Protein AF-A0A7C6K521-F1 (afdb_monomer)

Foldseek 3Di:
DWDWDQLQDVVLLADPFDLRIDTHDCCCCPNCVHLVNDVVNSLVSLQVSLVVLCVLCVDQADALVRVCVSGVHDSVRSCVQPVPADADPRHHGSVRVSCSNSSNDHRD

Secondary structure (DSSP, 8-state):
--EEEESS-GGGT---SGGGEEEE-HHHHHSTTSTTT-HHHHHHHHHHHHHHHHHH--SSEE-HHHHHHHHT--HHHHHHHHTTS-EETTEEEHHHHHHHHTTS----

Mean predicted aligned error: 2.62 Å

Nearest PDB structures (foldseek):
  3ikt-assembly1_A  TM=4.984E-01  e=1.609E+00  Thermus thermophilus HB27
  2vt2-assembly1_B  TM=4.818E-01  e=1.328E+00  Bacillus subtilis
  3il2-assembly1_A  TM=5.016E-01  e=1.949E+00  Thermus thermophilus HB27
  9fkr-assembly1_A  TM=3.836E-01  e=1.328E+00  Homo sapiens

Sequence (108 aa):
MLEKHHIVFRSQGGLDFELNYKYLTPEQHKGDNGPHLNKKTDLKYKKELQEKLEKILDKNYYSIEELTEILGLRERQAYKAFRKLPFHIEGLKKEDAIKRLMGGKFYL

Radius of gyration: 14.54 Å; Cα contacts (8 Å, |Δi|>4): 147; chains: 1; bounding box: 33×30×38 Å

Solvent-accessible surface area (backbone atoms only — not comparable to full-atom values): 6119 Å² total; per-residue (Å²): 122,74,41,84,40,59,58,42,40,62,94,48,53,20,60,94,35,72,78,38,47,44,80,27,44,62,58,58,42,68,29,77,73,2,48,79,67,18,67,68,43,34,50,49,49,42,36,55,43,49,56,50,51,58,63,73,53,78,54,68,48,36,52,69,66,58,50,19,63,78,53,64,39,55,64,75,56,37,49,69,70,49,74,82,53,78,70,52,99,78,26,32,40,42,66,60,53,50,24,48,56,52,33,71,44,85,73,132

pLDDT: mean 96.54, std 2.38, range [83.56, 98.62]

Structure (mmCIF, N/CA/C/O backbone):
data_AF-A0A7C6K521-F1
#
_entry.id   AF-A0A7C6K521-F1
#
loop_
_atom_site.group_PDB
_atom_site.id
_atom_site.type_symbol
_atom_site.label_atom_id
_atom_site.label_alt_id
_atom_site.label_comp_id
_atom_site.label_asym_id
_atom_site.label_entity_id
_atom_site.label_seq_id
_atom_site.pdbx_PDB_ins_code
_atom_site.Cartn_x
_atom_site.Cartn_y
_atom_site.Cartn_z
_atom_site.occupancy
_atom_site.B_iso_or_equiv
_atom_site.auth_seq_id
_atom_site.auth_comp_id
_atom_site.auth_asym_id
_atom_site.auth_atom_id
_atom_site.pdbx_PDB_model_num
ATOM 1 N N . MET A 1 1 ? -2.901 18.646 18.053 1.00 86.06 1 MET A N 1
ATOM 2 C CA . MET A 1 1 ? -1.799 17.867 17.445 1.00 86.06 1 MET A CA 1
ATOM 3 C C . MET A 1 1 ? -2.413 16.773 16.588 1.00 86.06 1 MET A C 1
ATOM 5 O O . MET A 1 1 ? -3.395 16.190 17.029 1.00 86.06 1 MET A O 1
ATOM 9 N N . LEU A 1 2 ? -1.911 16.556 15.372 1.00 94.44 2 LEU A N 1
ATOM 10 C CA . LEU A 1 2 ? -2.390 15.475 14.505 1.00 94.44 2 LEU A CA 1
ATOM 11 C C . LEU A 1 2 ? -1.664 14.169 14.842 1.00 94.44 2 LEU A C 1
ATOM 13 O O . LEU A 1 2 ? -0.480 14.179 15.170 1.00 94.44 2 LEU A O 1
ATOM 17 N N . GLU A 1 3 ? -2.377 13.056 14.744 1.00 95.69 3 GLU A N 1
ATOM 18 C CA . GLU A 1 3 ? -1.862 11.704 14.914 1.00 95.69 3 GLU A CA 1
ATOM 19 C C . GLU A 1 3 ? -1.710 11.030 13.548 1.00 95.69 3 GLU A C 1
ATOM 21 O O . GLU A 1 3 ? -2.570 11.157 12.673 1.00 95.69 3 GLU A O 1
ATOM 26 N N . LYS A 1 4 ? -0.608 10.297 13.365 1.00 95.44 4 LYS A N 1
ATOM 27 C CA . LYS A 1 4 ? -0.356 9.521 12.148 1.00 95.44 4 LYS A CA 1
ATOM 28 C C . LYS A 1 4 ? -1.045 8.159 12.240 1.00 95.44 4 LYS A C 1
ATOM 30 O O . LYS A 1 4 ? -0.650 7.321 13.050 1.00 95.44 4 LYS A O 1
ATOM 35 N N . HIS A 1 5 ? -2.015 7.924 11.368 1.00 96.62 5 HIS A N 1
ATOM 36 C CA . HIS A 1 5 ? -2.705 6.649 11.204 1.00 96.62 5 HIS A CA 1
ATOM 37 C C . HIS A 1 5 ? -2.151 5.882 9.998 1.00 96.62 5 HIS A C 1
ATOM 39 O O . HIS A 1 5 ? -1.994 6.471 8.932 1.00 96.62 5 HIS A O 1
ATOM 45 N N . HIS A 1 6 ? -1.893 4.578 10.139 1.00 97.88 6 HIS A N 1
ATOM 46 C CA . HIS A 1 6 ? -1.587 3.710 8.994 1.00 97.88 6 HIS A CA 1
ATOM 47 C C . HIS A 1 6 ? -2.888 3.131 8.449 1.00 97.88 6 HIS A C 1
ATOM 49 O O . HIS A 1 6 ? -3.549 2.380 9.160 1.00 97.88 6 HIS A O 1
ATOM 55 N N . ILE A 1 7 ? -3.219 3.444 7.197 1.00 98.25 7 ILE A N 1
ATOM 56 C CA . ILE A 1 7 ? -4.448 2.978 6.541 1.00 98.25 7 ILE A CA 1
ATOM 57 C C . ILE A 1 7 ? -4.426 1.449 6.400 1.00 98.25 7 ILE A C 1
ATOM 59 O O . ILE A 1 7 ? -5.367 0.756 6.773 1.00 98.25 7 ILE A O 1
ATOM 63 N N . VAL A 1 8 ? -3.322 0.901 5.893 1.00 98.12 8 VAL A N 1
ATOM 64 C CA . VAL A 1 8 ? -3.019 -0.530 5.912 1.00 98.12 8 VAL A CA 1
ATOM 65 C C . VAL A 1 8 ? -1.977 -0.757 6.991 1.00 98.12 8 VAL A C 1
ATOM 67 O O . VAL A 1 8 ? -0.824 -0.332 6.873 1.00 98.12 8 VAL A O 1
ATOM 70 N N . PHE A 1 9 ? -2.379 -1.435 8.062 1.00 96.62 9 PHE A N 1
ATOM 71 C CA . PHE A 1 9 ? -1.500 -1.688 9.195 1.00 96.62 9 PHE A CA 1
ATOM 72 C C . PHE A 1 9 ? -0.340 -2.612 8.814 1.00 96.62 9 PHE A C 1
ATOM 74 O O . PHE A 1 9 ? -0.478 -3.523 7.995 1.00 96.62 9 PHE A O 1
ATOM 81 N N . ARG A 1 10 ? 0.799 -2.459 9.497 1.00 94.88 10 ARG A N 1
ATOM 82 C CA . ARG A 1 10 ? 1.959 -3.347 9.330 1.00 94.88 10 ARG A CA 1
ATOM 83 C C . ARG A 1 10 ? 1.621 -4.819 9.599 1.00 94.88 10 ARG A C 1
ATOM 85 O O . ARG A 1 10 ? 2.117 -5.693 8.895 1.00 94.88 10 ARG A O 1
ATOM 92 N N . SER A 1 11 ? 0.743 -5.098 10.567 1.00 95.50 11 SER A N 1
ATOM 93 C CA . SER A 1 11 ? 0.235 -6.452 10.851 1.00 95.50 11 SER A CA 1
ATOM 94 C C . SER A 1 11 ? -0.580 -7.050 9.698 1.00 95.50 11 SER A C 1
ATOM 96 O O . SER A 1 11 ? -0.719 -8.264 9.613 1.00 95.50 11 SER A O 1
ATOM 98 N N . GLN A 1 12 ? -1.083 -6.210 8.792 1.00 96.12 12 GLN A N 1
ATOM 99 C CA . GLN A 1 12 ? -1.791 -6.599 7.572 1.00 96.12 12 GLN A CA 1
ATOM 100 C C . GLN A 1 12 ? -0.863 -6.620 6.347 1.00 96.12 12 GLN A C 1
ATOM 102 O O . GLN A 1 12 ? -1.331 -6.820 5.236 1.00 96.12 12 GLN A O 1
ATOM 107 N N . GLY A 1 13 ? 0.446 -6.406 6.523 1.00 95.62 13 GLY A N 1
ATOM 108 C CA . GLY A 1 13 ? 1.418 -6.346 5.427 1.00 95.62 13 GLY A CA 1
ATOM 109 C C . GLY A 1 13 ? 1.609 -4.957 4.810 1.00 95.62 13 GLY A C 1
ATOM 110 O O . GLY A 1 13 ? 2.339 -4.839 3.820 1.00 95.62 13 GLY A O 1
ATOM 111 N N . GLY A 1 14 ? 0.999 -3.919 5.393 1.00 96.19 14 GLY A N 1
ATOM 112 C CA . GLY A 1 14 ? 1.171 -2.530 4.974 1.00 96.19 14 GLY A CA 1
ATOM 113 C C . GLY A 1 14 ? 2.618 -2.048 5.082 1.00 96.19 14 GLY A C 1
ATOM 114 O O . GLY A 1 14 ? 3.401 -2.537 5.903 1.00 96.19 14 GLY A O 1
ATOM 115 N N . LEU A 1 15 ? 2.973 -1.100 4.217 1.00 97.00 15 LEU A N 1
ATOM 116 C CA . LEU A 1 15 ? 4.293 -0.480 4.170 1.00 97.00 15 LEU A CA 1
ATOM 117 C C . LEU A 1 15 ? 4.267 0.912 4.807 1.00 97.00 15 LEU A C 1
ATOM 119 O O . LEU A 1 15 ? 3.251 1.603 4.782 1.00 97.00 15 LEU A O 1
ATOM 123 N N . ASP A 1 16 ? 5.415 1.339 5.316 1.00 95.88 16 ASP A N 1
ATOM 124 C CA . ASP A 1 16 ? 5.634 2.697 5.808 1.00 95.88 16 ASP A CA 1
ATOM 125 C C . ASP A 1 16 ? 5.965 3.618 4.624 1.00 95.88 16 ASP A C 1
ATOM 127 O O . ASP A 1 16 ? 7.105 3.629 4.160 1.00 95.88 16 ASP A O 1
ATOM 131 N N . PHE A 1 17 ? 4.975 4.346 4.104 1.00 96.50 17 PHE A N 1
ATOM 132 C CA . PHE A 1 17 ? 5.134 5.346 3.039 1.00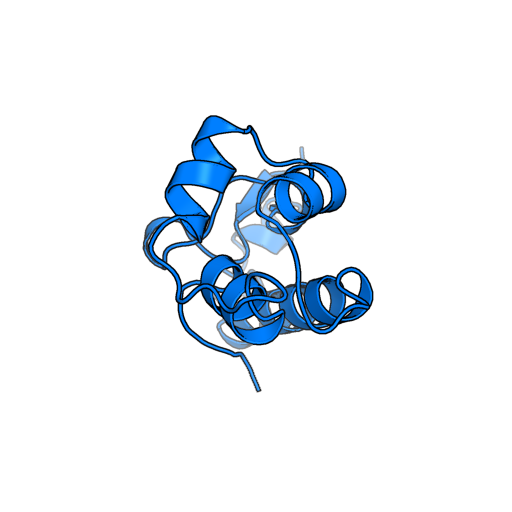 96.50 17 PHE A CA 1
ATOM 133 C C . PHE A 1 17 ? 4.002 6.372 3.084 1.00 96.50 17 PHE A C 1
ATOM 135 O O . PHE A 1 17 ? 2.936 6.086 3.6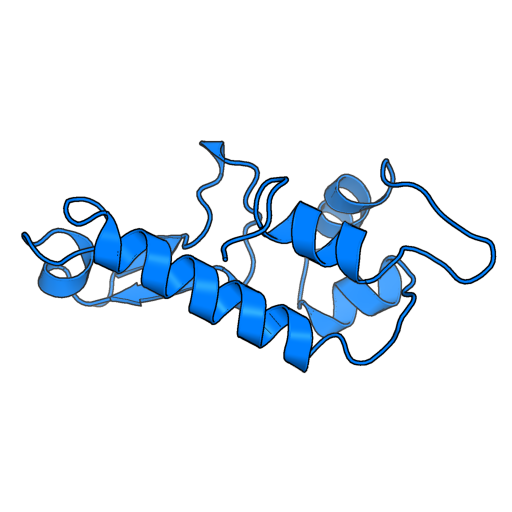30 1.00 96.50 17 PHE A O 1
ATOM 142 N N . GLU A 1 18 ? 4.233 7.553 2.507 1.00 96.56 18 GLU A N 1
ATOM 143 C CA . GLU A 1 18 ? 3.385 8.732 2.727 1.00 96.56 18 GLU A CA 1
ATOM 144 C C . GLU A 1 18 ? 1.914 8.503 2.358 1.00 96.56 18 GLU A C 1
ATOM 146 O O . GLU A 1 18 ? 1.018 8.911 3.091 1.00 96.56 18 GLU A O 1
ATOM 151 N N . LEU A 1 19 ? 1.641 7.786 1.262 1.00 97.50 19 LEU A N 1
ATOM 152 C CA . LEU A 1 19 ? 0.262 7.537 0.830 1.00 97.50 19 LEU A CA 1
ATOM 153 C C . LEU A 1 19 ? -0.506 6.612 1.780 1.00 97.50 19 LEU A C 1
ATOM 155 O O . LEU A 1 19 ? -1.723 6.730 1.869 1.00 97.50 19 LEU A O 1
ATOM 159 N N . ASN A 1 20 ? 0.178 5.722 2.504 1.00 98.31 20 ASN A N 1
ATOM 160 C CA . ASN A 1 20 ? -0.450 4.832 3.482 1.00 98.31 20 ASN A CA 1
ATOM 161 C C . ASN A 1 20 ? -0.682 5.508 4.841 1.00 98.31 20 ASN A C 1
ATOM 163 O O . ASN A 1 20 ? -1.133 4.857 5.787 1.00 98.31 20 ASN A O 1
ATOM 167 N N . TYR A 1 21 ? -0.387 6.804 4.956 1.00 97.81 21 TYR A N 1
ATOM 168 C CA . TYR A 1 21 ? -0.680 7.584 6.145 1.00 97.81 21 TYR A CA 1
ATOM 169 C C . TYR A 1 21 ? -1.929 8.440 5.969 1.00 97.81 21 TYR A C 1
ATOM 171 O O . TYR A 1 21 ? -2.213 8.985 4.904 1.00 97.81 21 TYR A O 1
ATOM 179 N N . LYS A 1 22 ? -2.652 8.615 7.072 1.00 96.94 22 LYS A N 1
ATOM 180 C CA . LYS A 1 22 ? -3.658 9.664 7.224 1.00 96.94 22 LYS A CA 1
ATOM 181 C C . LYS A 1 22 ? -3.365 10.418 8.514 1.00 96.94 22 LYS A C 1
ATOM 183 O O . LYS A 1 22 ? -3.164 9.798 9.556 1.00 96.94 22 LYS A O 1
ATOM 188 N N . TYR A 1 23 ? -3.319 11.743 8.447 1.00 96.94 23 TYR A N 1
ATOM 189 C CA . TYR A 1 23 ? -3.128 12.587 9.623 1.00 96.94 23 TYR A CA 1
ATOM 190 C C . TYR A 1 23 ? -4.496 12.999 10.152 1.00 96.94 23 TYR A C 1
ATOM 192 O O . TYR A 1 23 ? -5.276 13.628 9.440 1.00 96.94 23 TYR A O 1
ATOM 200 N N . LEU A 1 24 ? -4.798 12.591 11.377 1.00 96.50 24 LEU A N 1
ATOM 201 C CA . LEU A 1 24 ? -6.124 12.706 11.977 1.00 96.50 24 LEU A CA 1
ATOM 202 C C . LEU A 1 24 ? -6.031 13.450 13.304 1.00 96.50 24 LEU A C 1
ATOM 204 O O . LEU A 1 24 ? -5.016 13.376 13.995 1.00 96.50 24 LEU A O 1
ATOM 208 N N . THR A 1 25 ? -7.085 14.158 13.701 1.00 96.62 25 THR A N 1
ATOM 209 C CA . THR A 1 25 ? -7.184 14.594 15.101 1.00 96.62 25 THR A CA 1
ATOM 210 C C . THR A 1 25 ? -7.349 13.372 16.020 1.00 96.62 25 THR A C 1
ATOM 212 O O . THR A 1 25 ? -7.786 12.319 15.548 1.00 96.62 25 THR A O 1
ATOM 215 N N . PRO A 1 26 ? -7.050 13.477 17.330 1.00 95.56 26 PRO A N 1
ATOM 216 C CA . PRO A 1 26 ? -7.267 12.371 18.266 1.00 95.56 26 PRO A CA 1
ATOM 217 C C . PRO A 1 26 ? -8.700 11.821 18.214 1.00 95.56 26 PRO A C 1
ATOM 219 O O . PRO A 1 26 ? -8.889 10.609 18.188 1.00 95.56 26 PRO A O 1
ATOM 222 N N . GLU A 1 27 ? -9.692 12.707 18.082 1.00 94.38 27 GLU A N 1
ATOM 223 C CA . GLU A 1 27 ? -11.106 12.347 17.922 1.00 94.38 27 GLU A CA 1
ATOM 224 C C . GLU A 1 27 ? -11.362 11.558 16.628 1.00 94.38 27 GLU A C 1
ATOM 226 O O . GLU A 1 27 ? -11.960 10.488 16.648 1.00 94.38 27 GLU A O 1
ATOM 231 N N . GLN A 1 28 ? -10.841 12.025 15.489 1.00 95.31 28 GLN A N 1
ATOM 232 C CA . GLN A 1 28 ? -10.988 11.322 14.208 1.00 95.31 28 GLN A CA 1
ATOM 233 C C . GLN A 1 28 ? -10.236 9.987 14.158 1.00 95.31 28 GLN A C 1
ATOM 235 O O . GLN A 1 28 ? -10.548 9.140 13.321 1.00 95.31 28 GLN A O 1
ATOM 240 N N . HIS A 1 29 ? -9.215 9.812 14.996 1.00 95.06 29 HIS A N 1
ATOM 241 C CA . HIS A 1 29 ? -8.401 8.605 15.026 1.00 95.06 29 HIS A CA 1
ATOM 242 C C . HIS A 1 29 ? -8.964 7.550 15.986 1.00 95.06 29 HIS A C 1
ATOM 244 O O . HIS A 1 29 ? -9.057 6.377 15.616 1.00 95.06 29 HIS A O 1
ATOM 250 N N . LYS A 1 30 ? -9.340 7.967 17.202 1.00 92.50 30 LYS A N 1
ATOM 251 C CA . LYS A 1 30 ? -9.667 7.090 18.338 1.00 92.50 30 LYS A CA 1
ATOM 252 C C . LYS A 1 30 ? -11.101 7.229 18.852 1.00 92.50 30 LYS A C 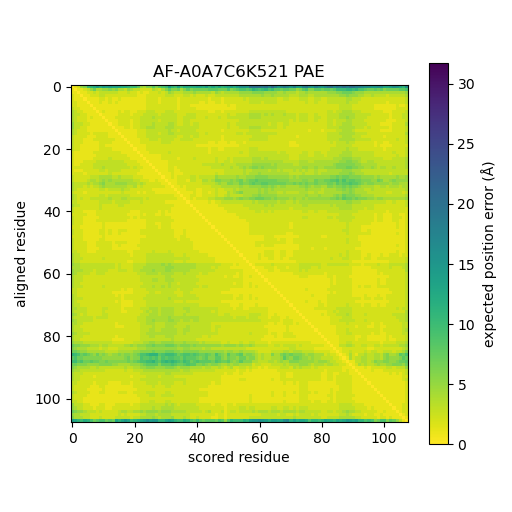1
ATOM 254 O O . LYS A 1 30 ? -11.504 6.386 19.645 1.00 92.50 30 LYS A O 1
ATOM 259 N N . GLY A 1 31 ? -11.843 8.255 18.435 1.00 93.69 31 GLY A N 1
ATOM 260 C CA . GLY A 1 31 ? -13.260 8.395 18.768 1.00 93.69 31 GLY A CA 1
ATOM 261 C C . GLY A 1 31 ? -14.110 7.312 18.099 1.00 93.69 31 GLY A C 1
ATOM 262 O O . GLY A 1 31 ? -13.628 6.557 17.249 1.00 93.69 31 GLY A O 1
ATOM 263 N N . ASP A 1 32 ? -15.396 7.260 18.436 1.00 95.00 32 ASP A N 1
ATOM 264 C CA . ASP A 1 32 ? -16.313 6.180 18.026 1.00 95.00 32 ASP A CA 1
ATOM 265 C C . ASP A 1 32 ? -16.461 6.032 16.505 1.00 95.00 32 ASP A C 1
ATOM 267 O O . ASP A 1 32 ? -16.753 4.954 15.988 1.00 95.00 32 ASP A O 1
ATOM 271 N N . ASN A 1 33 ? -16.228 7.119 15.765 1.00 94.75 33 ASN A N 1
ATOM 272 C CA . ASN A 1 33 ? -16.257 7.136 14.302 1.00 94.75 33 ASN A CA 1
ATOM 273 C C . ASN A 1 33 ? -14.875 6.969 13.654 1.00 94.75 33 ASN A C 1
ATOM 275 O O . ASN A 1 33 ? -14.777 6.919 12.424 1.00 94.75 33 ASN A O 1
ATOM 279 N N . GLY A 1 34 ? -13.815 6.885 14.455 1.00 95.56 34 GLY A N 1
ATOM 280 C CA . GLY A 1 34 ? -12.447 6.708 13.992 1.00 95.56 34 GLY A CA 1
ATOM 281 C C . GLY A 1 34 ? -12.175 5.297 13.465 1.00 95.56 34 GLY A C 1
ATOM 282 O O . GLY A 1 34 ? -12.890 4.350 13.798 1.00 95.56 34 GLY A O 1
ATOM 283 N N . PRO A 1 35 ? -11.128 5.113 12.644 1.00 95.81 35 PRO A N 1
ATOM 284 C CA . PRO A 1 35 ? -10.837 3.839 11.979 1.00 95.81 35 PRO A CA 1
ATOM 285 C C . PRO A 1 35 ? -10.514 2.695 12.953 1.00 95.81 35 PRO A C 1
ATOM 28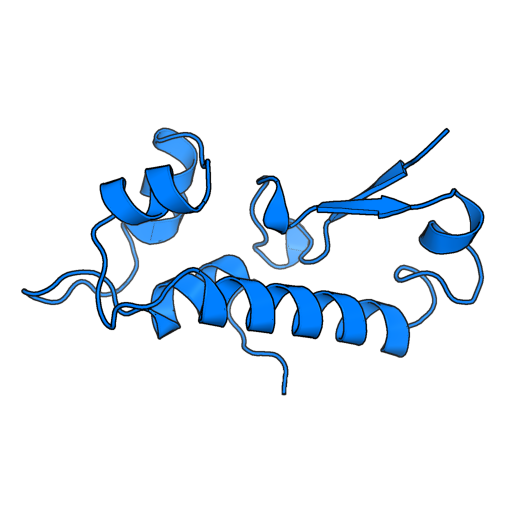7 O O . PRO A 1 35 ? -10.617 1.531 12.579 1.00 95.81 35 PRO A O 1
ATOM 290 N N . HIS A 1 36 ? -10.144 2.993 14.203 1.00 92.75 36 HIS A N 1
ATOM 291 C CA . HIS A 1 36 ? -9.902 1.963 15.214 1.00 92.75 36 HIS A CA 1
ATOM 292 C C . HIS A 1 36 ? -11.181 1.324 15.766 1.00 92.75 36 HIS A C 1
ATOM 294 O O . HIS A 1 36 ? -11.159 0.139 16.093 1.00 92.75 36 HIS A O 1
ATOM 300 N N . LEU A 1 37 ? -12.276 2.086 15.855 1.00 94.31 37 LEU A N 1
ATOM 301 C CA . LEU A 1 37 ? -13.547 1.631 16.432 1.00 94.31 37 LEU A CA 1
ATOM 302 C C . LEU A 1 37 ? -14.640 1.436 15.372 1.00 94.31 37 LEU A C 1
ATOM 304 O O . LEU A 1 37 ? -15.566 0.651 15.568 1.00 94.31 37 LEU A O 1
ATOM 308 N N . ASN A 1 38 ? -14.508 2.080 14.210 1.00 97.06 38 ASN A N 1
ATOM 309 C CA . ASN A 1 38 ? -15.492 2.048 13.140 1.00 97.06 38 ASN A CA 1
ATOM 310 C C . ASN A 1 38 ? -14.953 1.355 11.881 1.00 97.06 38 ASN A C 1
ATOM 312 O O . ASN A 1 38 ? -14.211 1.929 11.078 1.00 97.06 38 ASN A O 1
ATOM 316 N N . LYS A 1 39 ? -15.420 0.122 11.651 1.00 95.88 39 LYS A N 1
ATOM 317 C CA . LYS A 1 39 ? -15.063 -0.685 10.472 1.00 95.88 39 LYS A CA 1
ATOM 318 C C . LYS A 1 39 ? -15.434 -0.014 9.143 1.00 95.88 39 LYS A C 1
ATOM 320 O O . LYS A 1 39 ? -14.738 -0.212 8.151 1.00 95.88 39 LYS A O 1
ATOM 325 N N . LYS A 1 40 ? -16.519 0.768 9.096 1.00 97.19 40 LYS A N 1
ATOM 326 C CA . LYS A 1 40 ? -16.924 1.496 7.882 1.00 97.19 40 LYS A CA 1
ATOM 327 C C . LYS A 1 40 ? -15.906 2.589 7.552 1.00 97.19 40 LYS A C 1
ATOM 329 O O . LYS A 1 40 ? -15.548 2.733 6.386 1.00 97.19 40 LYS A O 1
ATOM 334 N N . THR A 1 41 ? -15.411 3.306 8.560 1.00 97.75 41 THR A N 1
ATOM 335 C CA . THR A 1 41 ? -14.349 4.310 8.395 1.00 97.75 41 THR A CA 1
ATOM 336 C C . THR A 1 41 ? -13.024 3.673 7.969 1.00 97.75 41 THR A C 1
ATOM 338 O O . THR A 1 41 ? -12.417 4.139 7.008 1.00 97.75 41 THR A O 1
ATOM 341 N N . ASP A 1 42 ? -12.607 2.576 8.611 1.00 97.44 42 ASP A N 1
ATOM 342 C CA . ASP A 1 42 ? -11.403 1.817 8.222 1.00 97.44 42 ASP A CA 1
ATOM 343 C C . ASP A 1 42 ? -11.459 1.366 6.753 1.00 97.44 42 ASP A C 1
ATOM 345 O O . ASP A 1 42 ? -10.546 1.630 5.968 1.00 97.44 42 ASP A O 1
ATOM 349 N N . LEU A 1 43 ? -12.574 0.748 6.344 1.00 97.94 43 LEU A N 1
ATOM 350 C CA . LEU A 1 43 ? -12.773 0.319 4.959 1.00 97.94 43 LEU A CA 1
ATOM 351 C C . LEU A 1 43 ? -12.799 1.496 3.986 1.00 97.94 43 LEU A C 1
ATO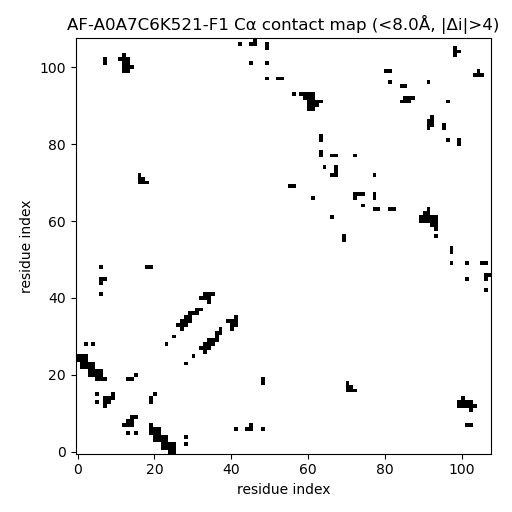M 353 O O . LEU A 1 43 ? -12.225 1.390 2.905 1.00 97.94 43 LEU A O 1
ATOM 357 N N . LYS A 1 44 ? -13.423 2.618 4.361 1.00 98.06 44 LYS A N 1
ATOM 358 C CA . LYS A 1 44 ? -13.427 3.834 3.543 1.00 98.06 44 LYS A CA 1
ATOM 359 C C . LYS A 1 44 ? -12.000 4.305 3.258 1.00 98.06 44 LYS A C 1
ATOM 361 O O . LYS A 1 44 ? -11.669 4.525 2.100 1.00 98.06 44 LYS A O 1
ATOM 366 N N . TYR A 1 45 ? -11.140 4.401 4.272 1.00 98.19 45 TYR A N 1
ATOM 367 C CA . TYR A 1 45 ? -9.755 4.842 4.071 1.00 98.19 45 TYR A CA 1
ATOM 368 C C . TYR A 1 45 ? -8.953 3.878 3.194 1.00 98.19 45 TYR A C 1
ATOM 370 O O . TYR A 1 45 ? -8.146 4.318 2.379 1.00 98.19 45 TYR A O 1
ATOM 378 N N . LYS A 1 46 ? -9.203 2.570 3.306 1.00 98.56 46 LYS A N 1
A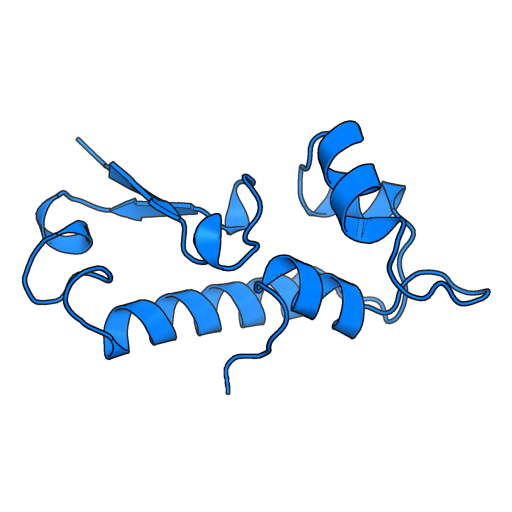TOM 379 C CA . LYS A 1 46 ? -8.566 1.564 2.446 1.00 98.56 46 LYS A CA 1
ATOM 380 C C . LYS A 1 46 ? -8.998 1.682 0.986 1.00 98.56 46 LYS A C 1
ATOM 382 O O . LYS A 1 46 ? -8.142 1.585 0.113 1.00 98.56 46 LYS A O 1
ATOM 387 N N . LYS A 1 47 ? -10.282 1.942 0.719 1.00 98.50 47 LYS A N 1
ATOM 388 C CA . LYS A 1 47 ? -10.773 2.213 -0.643 1.00 98.50 47 LYS A CA 1
ATOM 389 C C . LYS A 1 47 ? -10.157 3.485 -1.219 1.00 98.50 47 LYS A C 1
ATOM 391 O O . LYS A 1 47 ? -9.596 3.434 -2.303 1.00 98.50 47 LYS A O 1
ATOM 396 N N . GLU A 1 48 ? -10.145 4.574 -0.448 1.00 98.38 48 GLU A N 1
ATOM 397 C CA . GLU A 1 48 ? -9.509 5.840 -0.851 1.00 98.38 48 GLU A CA 1
ATOM 398 C C . GLU A 1 48 ? -8.023 5.651 -1.211 1.00 98.38 48 GLU A C 1
ATOM 400 O O . GLU A 1 48 ? -7.541 6.206 -2.199 1.00 98.38 48 GLU A O 1
ATOM 405 N N . LEU A 1 49 ? -7.282 4.856 -0.427 1.00 98.56 49 LEU A N 1
ATOM 406 C CA . LEU A 1 49 ? -5.891 4.526 -0.738 1.00 98.56 49 LEU A CA 1
ATOM 407 C C . LEU A 1 49 ? -5.777 3.705 -2.025 1.00 98.56 49 LEU A C 1
ATOM 409 O O . LEU A 1 49 ? -4.935 4.022 -2.862 1.00 98.56 49 LEU A O 1
ATOM 413 N N . GLN A 1 50 ? -6.606 2.673 -2.193 1.00 98.62 50 GLN A N 1
ATOM 414 C CA . GLN A 1 50 ? -6.575 1.837 -3.391 1.00 98.62 50 GLN A CA 1
ATOM 415 C C . GLN A 1 50 ? -6.872 2.656 -4.652 1.00 98.62 50 GLN A C 1
ATOM 417 O O . GLN A 1 50 ? -6.080 2.613 -5.587 1.00 98.62 50 GLN A O 1
ATOM 422 N N . GLU A 1 51 ? -7.931 3.468 -4.648 1.00 98.31 51 GLU A N 1
ATOM 423 C CA . GLU A 1 51 ? -8.288 4.363 -5.758 1.00 98.31 51 GLU A CA 1
ATOM 424 C C . GLU A 1 51 ? -7.141 5.330 -6.090 1.00 98.31 51 GLU A C 1
ATOM 426 O O . GLU A 1 51 ? -6.820 5.577 -7.254 1.00 98.31 51 GLU A O 1
ATOM 431 N N . LYS A 1 52 ? -6.464 5.860 -5.062 1.00 98.31 52 LYS A N 1
ATOM 432 C CA . LYS A 1 52 ? -5.298 6.726 -5.255 1.00 98.31 52 LYS A CA 1
ATOM 433 C C . LYS A 1 52 ? -4.136 5.972 -5.901 1.00 98.31 52 LYS A C 1
ATOM 435 O O . LYS A 1 52 ? -3.520 6.511 -6.816 1.00 98.31 52 LYS A O 1
ATOM 440 N N . LEU A 1 53 ? -3.845 4.748 -5.455 1.00 98.50 53 LEU A N 1
ATOM 441 C CA . LEU A 1 53 ? -2.811 3.897 -6.051 1.00 98.50 53 LEU A CA 1
ATOM 442 C C . LEU A 1 53 ? -3.143 3.546 -7.508 1.00 98.50 53 LEU A C 1
ATOM 444 O O . LEU A 1 53 ? -2.276 3.645 -8.370 1.00 98.50 53 LEU A O 1
ATOM 448 N N . GLU A 1 54 ? -4.396 3.198 -7.798 1.00 98.06 54 GLU A N 1
ATOM 449 C CA . GLU A 1 54 ? -4.874 2.898 -9.152 1.00 98.06 54 GLU A CA 1
ATOM 450 C C . GLU A 1 54 ? -4.759 4.099 -10.094 1.00 98.06 54 GLU A C 1
ATOM 452 O O . GLU A 1 54 ? -4.504 3.909 -11.284 1.00 98.06 54 GLU A O 1
ATOM 457 N N . LYS A 1 55 ? -4.921 5.320 -9.569 1.00 98.19 55 LYS A N 1
ATOM 458 C CA . LYS A 1 55 ? -4.799 6.563 -10.335 1.00 98.19 55 LYS A CA 1
ATOM 459 C C . LYS A 1 55 ? -3.350 6.971 -10.605 1.00 98.19 55 LYS A C 1
ATOM 461 O O . LYS A 1 55 ? -3.072 7.462 -11.691 1.00 98.19 55 LYS A O 1
ATOM 466 N N . ILE A 1 56 ? -2.451 6.836 -9.626 1.00 98.12 56 ILE A N 1
ATOM 467 C CA . ILE A 1 56 ? -1.038 7.230 -9.803 1.00 98.12 56 ILE A CA 1
ATOM 468 C C . ILE A 1 56 ? -0.232 6.182 -10.571 1.00 98.12 56 ILE A C 1
ATOM 470 O O . ILE A 1 56 ? 0.749 6.532 -11.216 1.00 98.12 56 ILE A O 1
ATOM 474 N N . LEU A 1 57 ? -0.622 4.907 -10.479 1.00 98.19 57 LEU A N 1
ATOM 475 C CA . LEU A 1 57 ? -0.021 3.831 -11.252 1.00 98.19 57 LEU A CA 1
ATOM 476 C C . LEU A 1 57 ? -0.798 3.680 -12.565 1.00 98.19 57 LEU A C 1
ATOM 478 O O . LEU A 1 57 ? -1.684 2.845 -12.685 1.00 98.19 57 LEU A O 1
ATOM 482 N N . ASP A 1 58 ? -0.517 4.531 -13.539 1.00 97.44 58 ASP A N 1
ATOM 483 C CA . ASP A 1 58 ? -1.190 4.627 -14.838 1.00 97.44 58 ASP A CA 1
ATOM 484 C C . ASP A 1 58 ? -0.754 3.602 -15.913 1.00 97.44 58 ASP A C 1
ATOM 486 O O . ASP A 1 58 ? -1.419 3.479 -16.941 1.00 97.44 58 ASP A O 1
ATOM 490 N N . LYS A 1 59 ? 0.312 2.831 -15.683 1.00 98.06 59 LYS A N 1
ATOM 491 C CA . LYS A 1 59 ? 0.836 1.782 -16.576 1.00 98.06 59 LYS A CA 1
ATOM 492 C C . LYS A 1 59 ? 0.367 0.393 -16.146 1.00 98.06 59 LYS A C 1
ATOM 494 O O . LYS A 1 59 ? 0.026 0.164 -14.990 1.00 98.06 59 LYS A O 1
ATOM 499 N N . ASN A 1 60 ? 0.434 -0.568 -17.065 1.00 97.88 60 ASN A N 1
ATOM 500 C CA . ASN A 1 60 ? 0.139 -1.976 -16.767 1.00 97.88 60 ASN A CA 1
ATOM 501 C C . ASN A 1 60 ? 1.298 -2.693 -16.056 1.00 97.88 60 ASN A C 1
ATOM 503 O O . ASN A 1 60 ? 1.062 -3.612 -15.272 1.00 97.88 60 ASN A O 1
ATOM 507 N N . TYR A 1 61 ? 2.538 -2.268 -16.313 1.00 98.44 61 TYR A N 1
ATOM 508 C CA . TYR A 1 61 ? 3.748 -2.875 -15.764 1.00 98.44 61 TYR A CA 1
ATOM 509 C C . TYR A 1 61 ? 4.720 -1.817 -15.257 1.00 98.44 61 TYR A C 1
ATOM 511 O O . TYR A 1 61 ? 4.757 -0.705 -15.787 1.00 98.44 61 TYR A O 1
ATOM 519 N N . TYR A 1 62 ? 5.502 -2.199 -14.248 1.00 98.31 62 TYR A N 1
ATOM 520 C CA . TYR A 1 62 ? 6.494 -1.347 -13.607 1.00 98.31 62 TYR A CA 1
ATOM 521 C C . TYR A 1 62 ? 7.770 -2.103 -13.238 1.00 98.31 62 TYR A C 1
ATOM 523 O O . TYR A 1 62 ? 7.724 -3.274 -12.846 1.00 98.31 62 TYR A O 1
ATOM 531 N N . SER A 1 63 ? 8.906 -1.411 -13.256 1.00 97.94 63 SER A N 1
ATOM 532 C CA . SER A 1 63 ? 10.104 -1.859 -12.542 1.00 97.94 63 SER A CA 1
ATOM 533 C C . SER A 1 63 ? 10.016 -1.552 -11.035 1.00 97.94 63 SER A C 1
ATOM 535 O O . SER A 1 63 ? 9.142 -0.814 -10.569 1.00 97.94 63 SER A O 1
ATOM 537 N N . ILE A 1 64 ? 10.923 -2.126 -10.233 1.00 97.88 64 ILE A N 1
ATOM 538 C CA . ILE A 1 64 ? 11.008 -1.789 -8.799 1.00 97.88 64 ILE A CA 1
ATOM 539 C C . ILE A 1 64 ? 11.455 -0.335 -8.628 1.00 97.88 64 ILE A C 1
ATOM 541 O O . ILE A 1 64 ? 10.982 0.340 -7.717 1.00 97.88 64 ILE A O 1
ATOM 545 N N . GLU A 1 65 ? 12.346 0.142 -9.491 1.00 97.94 65 GLU A N 1
ATOM 546 C CA . GLU A 1 65 ? 12.866 1.508 -9.497 1.00 97.94 65 GLU A CA 1
ATOM 547 C C . GLU A 1 65 ? 11.734 2.513 -9.745 1.00 97.94 65 GLU A C 1
ATOM 549 O O . GLU A 1 65 ? 11.524 3.392 -8.912 1.00 97.94 65 GLU A O 1
ATOM 554 N N . GLU A 1 66 ? 10.913 2.307 -10.782 1.00 98.25 66 GLU A N 1
ATOM 555 C CA . GLU A 1 66 ? 9.755 3.170 -11.063 1.00 98.25 66 GLU A CA 1
ATOM 556 C C . GLU A 1 66 ? 8.777 3.213 -9.879 1.00 98.25 66 GLU A C 1
ATOM 558 O O . GLU A 1 66 ? 8.334 4.283 -9.463 1.00 98.25 66 GLU A O 1
ATOM 563 N N . LEU A 1 67 ? 8.464 2.056 -9.281 1.00 98.31 67 LEU A N 1
ATOM 564 C CA . LEU A 1 67 ? 7.606 1.996 -8.092 1.00 98.31 67 LEU A CA 1
ATOM 565 C C . LEU A 1 67 ? 8.230 2.714 -6.895 1.00 98.31 67 LEU A C 1
ATOM 567 O O . LEU A 1 67 ? 7.512 3.315 -6.097 1.00 98.31 67 LEU A O 1
ATOM 571 N N . THR A 1 68 ? 9.550 2.640 -6.742 1.00 98.19 68 THR A N 1
ATOM 572 C CA . THR A 1 68 ? 10.272 3.309 -5.655 1.00 98.19 68 THR A CA 1
ATOM 573 C C . THR A 1 68 ? 10.134 4.821 -5.782 1.00 98.19 68 THR A C 1
ATOM 575 O O . THR A 1 68 ? 9.785 5.476 -4.799 1.00 98.19 68 THR A O 1
ATOM 578 N N . GLU A 1 69 ? 10.338 5.346 -6.989 1.00 98.06 69 GLU A N 1
ATOM 579 C CA . GLU A 1 69 ? 10.228 6.770 -7.304 1.00 98.06 69 GLU A CA 1
ATOM 580 C C . GLU A 1 69 ? 8.789 7.278 -7.151 1.00 98.06 69 GLU A C 1
ATOM 582 O O . GLU A 1 69 ? 8.550 8.217 -6.391 1.00 98.06 69 GLU A O 1
ATOM 587 N N . ILE A 1 70 ? 7.814 6.619 -7.790 1.00 98.12 70 ILE A N 1
ATOM 588 C CA . ILE A 1 70 ? 6.402 7.042 -7.772 1.00 98.12 70 ILE A CA 1
ATOM 589 C C . ILE A 1 70 ? 5.828 7.024 -6.348 1.00 98.12 70 ILE A C 1
ATOM 591 O O . ILE A 1 70 ? 5.059 7.909 -5.968 1.00 98.12 70 ILE A O 1
ATOM 595 N N . LEU A 1 71 ? 6.179 6.012 -5.547 1.00 97.62 71 LEU A N 1
ATOM 596 C CA . LEU A 1 71 ? 5.624 5.824 -4.202 1.00 97.62 71 LEU A CA 1
ATOM 597 C C . LEU A 1 71 ? 6.448 6.513 -3.105 1.00 97.62 71 LEU A C 1
ATOM 599 O O . LEU A 1 71 ? 6.034 6.493 -1.942 1.00 97.62 71 LEU A O 1
ATOM 603 N N . GLY A 1 72 ? 7.609 7.087 -3.444 1.00 97.12 72 GLY A N 1
ATOM 604 C CA . GLY A 1 72 ? 8.539 7.680 -2.480 1.00 97.12 72 GLY A CA 1
ATOM 605 C C . GLY A 1 72 ? 9.039 6.677 -1.435 1.00 97.12 72 GLY A C 1
ATOM 606 O O . GLY A 1 72 ? 9.226 7.023 -0.266 1.00 97.12 72 GLY A O 1
ATOM 607 N N . LEU A 1 73 ? 9.191 5.407 -1.821 1.00 97.06 73 LEU A N 1
ATOM 608 C CA . LEU A 1 73 ? 9.657 4.350 -0.926 1.00 97.06 73 LEU A CA 1
ATOM 609 C C . LEU A 1 73 ? 11.172 4.431 -0.744 1.00 97.06 73 LEU A C 1
ATOM 611 O O . LEU A 1 73 ? 11.914 4.849 -1.626 1.00 97.06 73 LEU A O 1
ATOM 615 N N . ARG A 1 74 ? 11.669 3.934 0.390 1.00 96.62 74 ARG A N 1
ATOM 616 C CA . ARG A 1 74 ? 13.110 3.680 0.528 1.00 96.62 74 ARG A CA 1
ATOM 617 C C . ARG A 1 74 ? 13.487 2.482 -0.345 1.00 96.62 74 ARG A C 1
ATOM 619 O O . ARG A 1 74 ? 12.836 1.444 -0.238 1.00 96.62 74 ARG A O 1
ATOM 626 N N . GLU A 1 75 ? 14.580 2.556 -1.099 1.00 96.69 75 GLU A N 1
ATOM 627 C CA . GLU A 1 75 ? 15.022 1.487 -2.021 1.00 96.69 75 GLU A CA 1
ATOM 628 C C . GLU A 1 75 ? 15.011 0.090 -1.380 1.00 96.69 75 GLU A C 1
ATOM 630 O O . GLU A 1 75 ? 14.397 -0.850 -1.882 1.00 96.69 75 GLU A O 1
ATOM 635 N N . ARG A 1 76 ? 15.610 -0.052 -0.188 1.00 97.44 76 ARG A N 1
ATOM 636 C CA . ARG A 1 76 ? 15.651 -1.337 0.534 1.00 97.44 76 ARG A CA 1
ATOM 637 C C . ARG A 1 76 ? 14.256 -1.863 0.892 1.00 97.44 76 ARG A C 1
ATOM 639 O O . ARG A 1 76 ? 14.057 -3.077 0.962 1.00 97.44 76 ARG A O 1
ATOM 646 N N . GLN A 1 77 ? 13.311 -0.971 1.184 1.00 97.12 77 GLN A N 1
ATOM 647 C CA . GLN A 1 77 ? 11.925 -1.322 1.491 1.00 97.12 77 GLN A CA 1
ATOM 648 C C . GLN A 1 77 ? 11.193 -1.762 0.224 1.00 97.12 77 GLN A C 1
ATOM 650 O O . GLN A 1 77 ? 10.571 -2.824 0.250 1.00 97.12 77 GLN A O 1
ATOM 655 N N . ALA A 1 78 ? 11.320 -1.005 -0.869 1.00 97.62 78 ALA A N 1
ATOM 656 C CA . ALA A 1 78 ? 10.735 -1.340 -2.163 1.00 97.62 78 ALA A CA 1
ATOM 657 C C . ALA A 1 78 ? 11.262 -2.684 -2.682 1.00 97.62 78 ALA A C 1
ATOM 659 O O . ALA A 1 78 ? 10.480 -3.601 -2.933 1.00 97.62 78 ALA A O 1
ATOM 660 N N . TYR A 1 79 ? 12.584 -2.874 -2.695 1.00 97.38 79 TYR A N 1
ATOM 661 C CA . TYR A 1 79 ? 13.201 -4.135 -3.102 1.00 97.38 79 TYR A CA 1
ATOM 662 C C . TYR A 1 79 ? 12.675 -5.317 -2.279 1.00 97.38 79 TYR A C 1
ATOM 664 O O . TYR A 1 79 ? 12.237 -6.327 -2.826 1.00 97.38 79 TYR A O 1
ATOM 672 N N . LYS A 1 80 ? 12.629 -5.203 -0.944 1.00 97.06 80 LYS A N 1
ATOM 673 C CA . LYS A 1 80 ? 12.058 -6.264 -0.095 1.00 97.06 80 LYS A CA 1
ATOM 674 C C . LYS A 1 80 ? 10.576 -6.516 -0.372 1.00 97.06 80 LYS A C 1
ATOM 676 O O . LYS A 1 80 ? 10.149 -7.664 -0.254 1.00 97.06 80 LYS A O 1
ATOM 681 N N . ALA A 1 81 ? 9.807 -5.471 -0.671 1.00 96.94 81 ALA A N 1
ATOM 682 C CA . ALA A 1 81 ? 8.374 -5.566 -0.901 1.00 96.94 81 ALA A CA 1
ATOM 683 C C . ALA A 1 81 ? 8.039 -6.259 -2.226 1.00 96.94 81 ALA A C 1
ATOM 685 O O . ALA A 1 81 ? 7.126 -7.084 -2.232 1.00 96.94 81 ALA A O 1
ATOM 686 N N . PHE A 1 82 ? 8.786 -5.956 -3.291 1.00 97.81 82 PHE A N 1
ATOM 687 C CA . PHE A 1 82 ? 8.424 -6.323 -4.660 1.00 97.81 82 PHE A CA 1
ATOM 688 C C . PHE A 1 82 ? 9.261 -7.463 -5.259 1.00 97.81 82 PHE A C 1
ATOM 690 O O . PHE A 1 82 ? 8.742 -8.198 -6.090 1.00 97.81 82 PHE A O 1
ATOM 697 N N . ARG A 1 83 ? 10.498 -7.719 -4.796 1.00 95.44 83 ARG A N 1
ATOM 698 C CA . ARG A 1 83 ? 11.408 -8.723 -5.409 1.00 95.44 83 ARG A CA 1
ATOM 699 C C . ARG A 1 83 ? 10.891 -10.166 -5.462 1.00 95.44 83 ARG A C 1
ATOM 701 O O . ARG A 1 83 ? 11.500 -11.003 -6.113 1.00 95.44 83 ARG A O 1
ATOM 708 N N . LYS A 1 84 ? 9.876 -10.497 -4.658 1.00 93.62 84 LYS A N 1
ATOM 709 C CA . LYS A 1 84 ? 9.290 -11.848 -4.578 1.00 93.62 84 LYS A CA 1
ATOM 710 C C . LYS A 1 84 ? 7.983 -11.975 -5.360 1.00 93.62 84 LYS A C 1
ATOM 712 O O . LYS A 1 84 ? 7.401 -13.055 -5.365 1.00 93.62 84 LYS A O 1
ATOM 717 N N . LEU A 1 85 ? 7.488 -10.881 -5.932 1.00 96.00 85 LEU A N 1
ATOM 718 C CA . LEU A 1 85 ? 6.290 -10.912 -6.756 1.00 96.00 85 LEU A CA 1
ATOM 719 C C . LEU A 1 85 ? 6.631 -11.450 -8.154 1.00 96.00 85 LEU A C 1
ATOM 721 O O . LEU A 1 85 ? 7.793 -11.368 -8.559 1.00 96.00 85 LEU A O 1
ATOM 725 N N . PRO A 1 86 ? 5.653 -12.011 -8.884 1.00 93.31 86 PRO A N 1
ATOM 726 C CA . PRO A 1 86 ? 5.868 -12.457 -10.254 1.00 93.31 86 PRO A CA 1
ATOM 727 C C . PRO A 1 86 ? 6.336 -11.299 -11.143 1.00 93.31 86 PRO A C 1
ATOM 729 O O . PRO A 1 86 ? 5.681 -10.262 -11.216 1.00 93.3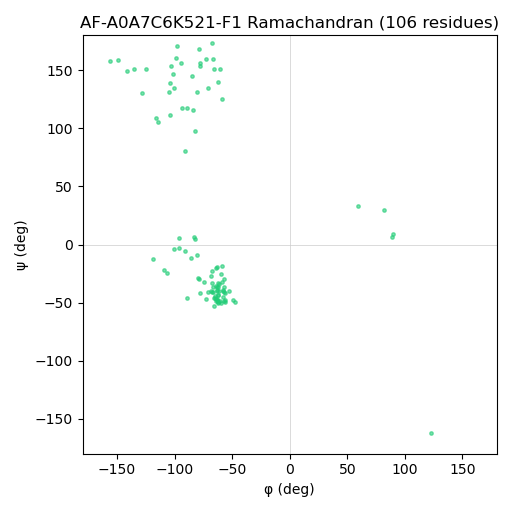1 86 PRO A O 1
ATOM 732 N N . PHE A 1 87 ? 7.467 -11.487 -11.819 1.00 91.38 87 PHE A N 1
ATOM 733 C CA . PHE A 1 87 ? 7.975 -10.557 -12.824 1.00 91.38 87 PHE A CA 1
ATOM 734 C C . PHE A 1 87 ? 7.740 -11.130 -14.217 1.00 91.38 87 PHE A C 1
ATOM 736 O O . PHE A 1 87 ? 8.059 -12.289 -14.487 1.00 91.38 87 PHE A O 1
ATOM 743 N N . HIS A 1 88 ? 7.190 -10.301 -15.095 1.00 90.75 88 HIS A N 1
ATOM 744 C CA . HIS A 1 88 ? 7.079 -10.568 -16.522 1.00 90.75 88 HIS A CA 1
ATOM 745 C C . HIS A 1 88 ? 8.222 -9.876 -17.269 1.00 90.75 88 HIS A C 1
ATOM 747 O O . HIS A 1 88 ? 8.936 -9.055 -16.695 1.00 90.75 88 HIS A O 1
ATOM 753 N N . ILE A 1 89 ? 8.377 -10.178 -18.562 1.00 90.81 89 ILE A N 1
ATOM 754 C CA . ILE A 1 89 ? 9.381 -9.514 -19.410 1.00 90.81 89 ILE A CA 1
ATOM 755 C C . ILE A 1 89 ? 9.203 -7.985 -19.433 1.00 90.81 89 ILE A C 1
ATOM 757 O O . ILE A 1 89 ? 10.181 -7.256 -19.533 1.00 90.81 89 ILE A O 1
ATOM 761 N N . GLU A 1 90 ? 7.963 -7.516 -19.271 1.00 92.94 90 GLU A N 1
ATOM 762 C CA . GLU A 1 90 ? 7.584 -6.098 -19.223 1.00 92.94 90 GLU A CA 1
ATOM 763 C C . GLU A 1 90 ? 7.701 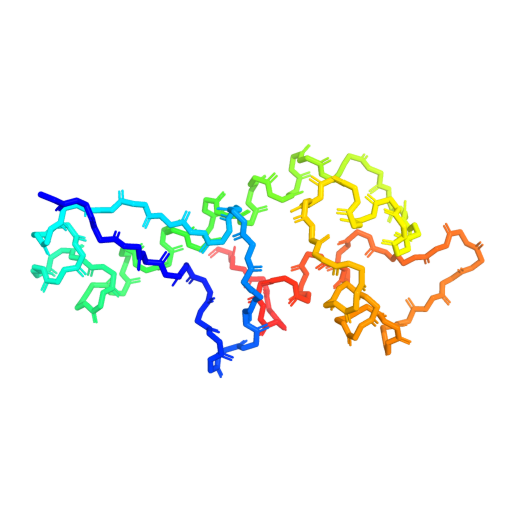-5.483 -17.814 1.00 92.94 90 GLU A C 1
ATOM 765 O O . GLU A 1 90 ? 7.626 -4.267 -17.673 1.00 92.94 90 GLU A O 1
ATOM 770 N N . GLY A 1 91 ? 7.883 -6.300 -16.768 1.00 96.00 91 GLY A N 1
ATOM 771 C CA . GLY A 1 91 ? 7.979 -5.861 -15.372 1.00 96.00 91 GLY A CA 1
ATOM 772 C C . GLY A 1 91 ? 6.950 -6.501 -14.435 1.00 96.00 91 GLY A C 1
ATOM 773 O O . GLY A 1 91 ? 6.353 -7.543 -14.722 1.00 96.00 91 GLY A O 1
ATOM 774 N N . LEU A 1 92 ? 6.760 -5.876 -13.274 1.00 97.38 92 LEU A N 1
ATOM 775 C CA . LEU A 1 92 ? 5.751 -6.237 -12.283 1.00 97.38 92 LEU A CA 1
ATOM 776 C C . LEU A 1 92 ? 4.393 -5.661 -12.689 1.00 97.38 92 LEU A C 1
ATOM 778 O O . LEU A 1 92 ? 4.290 -4.467 -12.961 1.00 97.38 92 LEU A O 1
ATOM 782 N N . LYS A 1 93 ? 3.341 -6.482 -12.666 1.00 98.25 93 LYS A N 1
ATOM 783 C CA . LYS A 1 93 ? 1.975 -6.022 -12.944 1.00 98.25 93 LYS A CA 1
ATOM 784 C C . LYS A 1 93 ? 1.507 -4.983 -11.930 1.00 9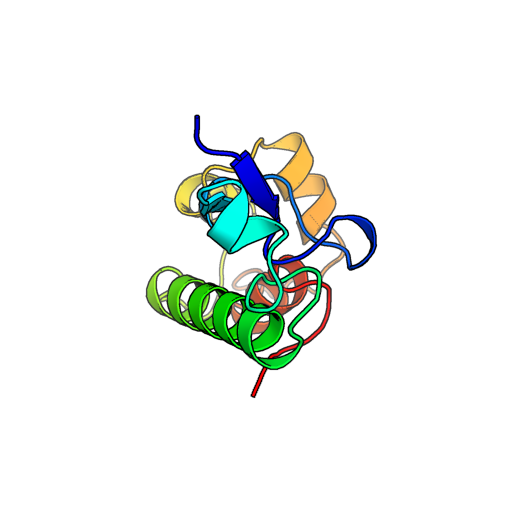8.25 93 LYS A C 1
ATOM 786 O O . LYS A 1 93 ? 1.705 -5.149 -10.721 1.00 98.25 93 LYS A O 1
ATOM 791 N N . LYS A 1 94 ? 0.806 -3.958 -12.417 1.00 98.00 94 LYS A N 1
ATOM 792 C CA . LYS A 1 94 ? 0.144 -2.934 -11.599 1.00 98.00 94 LYS A CA 1
ATOM 793 C C . LYS A 1 94 ? -0.698 -3.559 -10.490 1.00 98.00 94 LYS A C 1
ATOM 795 O O . LYS A 1 94 ? -0.585 -3.164 -9.332 1.00 98.00 94 LYS A O 1
ATOM 800 N N . GLU A 1 95 ? -1.513 -4.555 -10.820 1.00 97.88 95 GLU A N 1
ATOM 801 C CA . GLU A 1 95 ? -2.426 -5.201 -9.877 1.00 97.88 95 GLU A CA 1
ATOM 802 C C . GLU A 1 95 ? -1.664 -5.894 -8.744 1.00 97.88 95 GLU A C 1
ATOM 804 O O . GLU A 1 95 ? -2.058 -5.790 -7.582 1.00 97.88 95 GLU A O 1
ATOM 809 N N . ASP A 1 96 ? -0.545 -6.552 -9.054 1.00 98.25 96 ASP A N 1
ATOM 810 C CA . ASP A 1 96 ? 0.291 -7.221 -8.057 1.00 98.25 96 ASP A CA 1
ATOM 811 C C . ASP A 1 96 ? 0.990 -6.208 -7.142 1.00 98.25 96 ASP A C 1
ATOM 813 O O . ASP A 1 96 ? 1.039 -6.403 -5.921 1.00 98.25 96 ASP A O 1
ATOM 817 N N . ALA A 1 97 ? 1.467 -5.091 -7.702 1.00 98.19 97 ALA A N 1
ATOM 818 C CA . ALA A 1 97 ? 2.033 -3.987 -6.932 1.00 98.19 97 ALA A CA 1
ATOM 819 C C . ALA A 1 97 ? 0.991 -3.368 -5.981 1.00 98.19 97 ALA A C 1
ATOM 821 O O . ALA A 1 97 ? 1.247 -3.246 -4.779 1.00 98.19 97 ALA A O 1
ATOM 822 N N . ILE A 1 98 ? -0.209 -3.047 -6.479 1.00 98.38 98 ILE A N 1
ATOM 823 C CA . ILE A 1 98 ? -1.300 -2.479 -5.671 1.00 98.38 98 ILE A CA 1
ATOM 824 C C . ILE A 1 98 ? -1.731 -3.466 -4.591 1.00 98.38 98 ILE A C 1
ATOM 826 O O . ILE A 1 98 ? -1.772 -3.112 -3.413 1.00 98.38 98 ILE A O 1
ATOM 830 N N . LYS A 1 99 ? -1.974 -4.731 -4.945 1.00 98.25 99 LYS A N 1
ATOM 831 C CA . LYS A 1 99 ? -2.350 -5.771 -3.982 1.00 98.25 99 LYS A CA 1
ATOM 832 C C . LYS A 1 99 ? -1.294 -5.923 -2.892 1.00 98.25 99 LYS A C 1
ATOM 834 O O . LYS A 1 99 ? -1.642 -6.067 -1.720 1.00 98.25 99 LYS A O 1
ATOM 839 N N . ARG A 1 100 ? -0.005 -5.843 -3.240 1.00 98.06 100 ARG A N 1
ATOM 840 C CA . ARG A 1 100 ? 1.096 -5.862 -2.270 1.00 98.06 100 ARG A CA 1
ATOM 841 C C . ARG A 1 100 ? 1.050 -4.670 -1.316 1.00 98.06 100 ARG A C 1
ATOM 843 O O . ARG A 1 100 ? 1.268 -4.875 -0.119 1.00 98.06 100 ARG A O 1
ATOM 850 N N . LEU A 1 101 ? 0.788 -3.463 -1.813 1.00 98.25 101 LEU A N 1
ATOM 851 C CA . LEU A 1 101 ? 0.673 -2.243 -1.001 1.00 98.25 101 LEU A CA 1
ATOM 852 C C . LEU A 1 101 ? -0.564 -2.271 -0.092 1.00 98.25 101 LEU A C 1
ATOM 854 O O . LEU A 1 101 ? -0.500 -1.809 1.045 1.00 98.25 101 LEU A O 1
ATOM 858 N N . MET A 1 102 ? -1.643 -2.905 -0.554 1.00 98.38 102 MET A N 1
ATOM 859 C CA . MET A 1 102 ? -2.914 -3.052 0.163 1.00 98.38 102 MET A CA 1
ATOM 860 C C . MET A 1 102 ? -2.952 -4.211 1.177 1.00 98.38 102 MET A C 1
ATOM 862 O O . MET A 1 102 ? -3.997 -4.497 1.770 1.00 98.38 102 MET A O 1
ATOM 866 N N . GLY A 1 103 ? -1.818 -4.878 1.419 1.00 97.12 103 GLY A N 1
ATOM 867 C CA . GLY A 1 103 ? -1.731 -5.970 2.393 1.00 97.12 103 GLY A CA 1
ATOM 868 C C . GLY A 1 103 ? -2.217 -7.324 1.865 1.00 97.12 103 GLY A C 1
ATOM 869 O O . GLY A 1 103 ? -2.732 -8.148 2.616 1.00 97.12 103 GLY A O 1
ATOM 870 N N . GLY A 1 104 ? -2.084 -7.560 0.560 1.00 97.06 104 GLY A N 1
ATOM 871 C CA . GLY A 1 104 ? -2.383 -8.840 -0.087 1.00 97.06 104 GLY A CA 1
ATOM 872 C C . GLY A 1 104 ? -3.824 -9.002 -0.577 1.00 97.06 104 GLY A C 1
ATOM 873 O O . GLY A 1 104 ? -4.193 -10.099 -0.995 1.00 97.06 104 GLY A O 1
ATOM 874 N N . LYS A 1 105 ? -4.644 -7.946 -0.561 1.00 96.38 105 LYS A N 1
ATOM 875 C CA . LYS A 1 105 ? -6.043 -7.987 -1.013 1.00 96.38 105 LYS A CA 1
ATOM 876 C C . LYS A 1 105 ? -6.500 -6.657 -1.600 1.00 96.38 105 LYS A C 1
ATOM 878 O O . LYS A 1 105 ? -5.925 -5.620 -1.290 1.00 96.38 105 LYS A O 1
ATOM 883 N N . PHE A 1 106 ? -7.556 -6.722 -2.400 1.00 97.38 106 PHE A N 1
ATOM 884 C CA . PHE A 1 106 ? -8.295 -5.553 -2.864 1.00 97.38 106 PHE A CA 1
ATOM 885 C C . PHE A 1 106 ? -9.489 -5.281 -1.953 1.00 97.38 106 PHE A C 1
ATOM 887 O O . PHE A 1 106 ? -9.996 -6.184 -1.279 1.00 97.38 106 PHE A O 1
ATOM 894 N N . TYR A 1 107 ? -9.937 -4.035 -1.948 1.00 95.25 107 TYR A N 1
ATOM 895 C CA . TYR A 1 107 ? -11.103 -3.569 -1.218 1.00 95.25 107 TYR A CA 1
ATOM 896 C C . TYR A 1 107 ? -12.143 -3.091 -2.234 1.00 95.25 107 TYR A C 1
ATOM 898 O O . TYR A 1 107 ? -11.941 -2.070 -2.884 1.00 95.25 107 TYR A O 1
ATOM 906 N N . LEU A 1 108 ? -13.224 -3.868 -2.374 1.00 83.56 108 LEU A N 1
ATOM 907 C CA . LEU A 1 108 ? -14.388 -3.588 -3.228 1.00 83.56 108 LEU A CA 1
ATOM 908 C C . LEU A 1 108 ? -15.438 -2.783 -2.469 1.00 83.56 108 LEU A C 1
ATOM 910 O O . LEU A 1 108 ? -15.664 -3.054 -1.262 1.00 83.56 108 LEU A O 1
#